Protein AF-A0A2X1UIH4-F1 (afdb_monomer_lite)

Foldseek 3Di:
DDDDDDPDPPPDDDD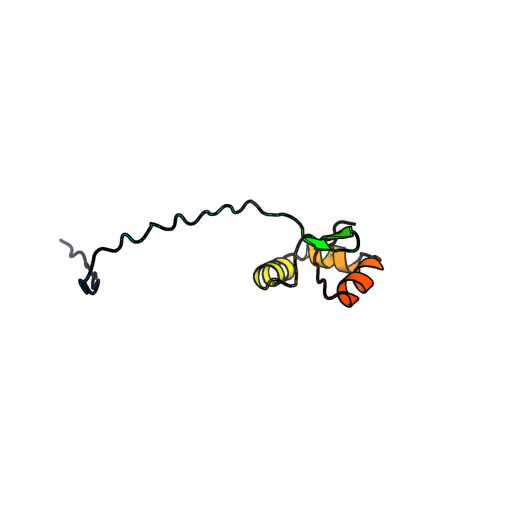DDDPDPPPPPPCPVPPLPFDAFPLRWTASFFPVDPVRVVVLVVPVQQVVCVVVDPDPVCVVRVVVVTDGTRTPD

Organism: NCBI:txid90245

Secondary structure (DSSP, 8-state):
----------------------------TT---PEEPTTS-EEEEETTSHHHHHHHHH-HHHHHHHHH---THHHHHHHTT--EEEE--

Structure (mmCIF, N/CA/C/O backbone):
data_AF-A0A2X1UIH4-F1
#
_entry.id   AF-A0A2X1UIH4-F1
#
loop_
_atom_site.group_PDB
_atom_site.id
_atom_site.type_symbol
_atom_site.label_atom_id
_atom_site.label_alt_id
_atom_site.label_comp_id
_atom_site.label_asym_id
_atom_site.label_entity_id
_atom_site.label_seq_id
_atom_site.pdbx_PDB_ins_code
_atom_site.Cartn_x
_atom_site.Cartn_y
_atom_site.Cartn_z
_atom_site.occupancy
_atom_site.B_iso_or_equiv
_atom_site.auth_seq_id
_atom_site.auth_comp_id
_atom_site.auth_asym_id
_atom_site.auth_atom_id
_atom_site.pdbx_PDB_model_num
ATOM 1 N N . MET A 1 1 ? -17.692 3.839 59.110 1.00 38.50 1 MET A N 1
ATOM 2 C CA . MET A 1 1 ? -18.248 4.149 57.773 1.00 38.50 1 MET A CA 1
ATOM 3 C C . MET A 1 1 ? -17.593 3.258 56.726 1.00 38.50 1 MET A C 1
ATOM 5 O O . MET A 1 1 ? -16.376 3.159 56.729 1.00 38.50 1 MET A O 1
ATOM 9 N N . LYS A 1 2 ? -18.421 2.739 55.809 1.00 38.62 2 LYS A N 1
ATOM 10 C CA . LYS A 1 2 ? -18.115 2.330 54.423 1.00 38.62 2 LYS A CA 1
ATOM 11 C C . LYS A 1 2 ? -17.407 0.981 54.199 1.00 38.62 2 LYS A C 1
ATOM 13 O O . LYS A 1 2 ? -16.206 0.822 54.377 1.00 38.62 2 LYS A O 1
ATOM 18 N N . CYS A 1 3 ? -18.230 0.054 53.706 1.00 44.81 3 CYS A N 1
ATOM 19 C CA . CYS A 1 3 ? -17.916 -1.209 53.052 1.00 44.81 3 CYS A CA 1
ATOM 20 C C . CYS A 1 3 ? -16.905 -1.052 51.906 1.00 44.81 3 CYS A C 1
ATOM 22 O O . CYS A 1 3 ? -16.976 -0.083 51.147 1.00 44.81 3 CYS A O 1
ATOM 24 N N . LYS A 1 4 ? -16.065 -2.068 51.694 1.00 44.56 4 LYS A N 1
ATOM 25 C CA . LYS A 1 4 ? -15.371 -2.284 50.420 1.00 44.56 4 LYS A CA 1
ATOM 26 C C . LYS A 1 4 ? -15.662 -3.698 49.931 1.00 44.56 4 LYS A C 1
ATOM 28 O O . LYS A 1 4 ? -15.371 -4.676 50.609 1.00 44.56 4 LYS A O 1
ATOM 33 N N . LYS A 1 5 ? -16.319 -3.755 48.773 1.00 48.09 5 LYS A N 1
ATOM 34 C CA . LYS A 1 5 ? -16.664 -4.961 48.024 1.00 48.09 5 LYS A CA 1
ATOM 35 C C . LYS A 1 5 ? -15.370 -5.569 47.473 1.00 48.09 5 LYS A C 1
ATOM 37 O O . LYS A 1 5 ? -14.676 -4.905 46.711 1.00 48.09 5 LYS A O 1
ATOM 42 N N . LEU A 1 6 ? -15.070 -6.808 47.847 1.00 45.53 6 LEU A N 1
ATOM 43 C CA . LEU A 1 6 ? -14.077 -7.664 47.197 1.00 45.53 6 LEU A CA 1
ATOM 44 C C . LEU A 1 6 ? -14.864 -8.757 46.470 1.00 45.53 6 LEU A C 1
ATOM 46 O O . LEU A 1 6 ? -15.255 -9.749 47.075 1.00 45.53 6 LEU A O 1
ATOM 50 N N . LEU A 1 7 ? -15.162 -8.544 45.187 1.00 51.47 7 LEU A N 1
ATOM 51 C CA . LEU A 1 7 ? -15.511 -9.651 44.299 1.00 51.47 7 LEU A CA 1
ATOM 52 C C . LEU A 1 7 ? -14.201 -10.173 43.715 1.00 51.47 7 LEU A C 1
ATOM 54 O O . LEU A 1 7 ? -13.625 -9.561 42.822 1.00 51.47 7 LEU A O 1
ATOM 58 N N . GLY A 1 8 ? -13.732 -11.290 44.255 1.00 43.75 8 GLY A N 1
ATOM 59 C CA . GLY A 1 8 ? -12.614 -12.054 43.725 1.00 43.75 8 GLY A CA 1
ATOM 60 C C . GLY A 1 8 ? -12.966 -13.530 43.789 1.00 43.75 8 GLY A C 1
ATOM 61 O O . GLY A 1 8 ? -12.541 -14.222 44.703 1.00 43.75 8 GLY A O 1
ATOM 62 N N . ALA A 1 9 ? -13.779 -14.004 42.846 1.00 50.03 9 ALA A N 1
ATOM 63 C CA . ALA A 1 9 ? -13.984 -15.432 42.631 1.00 50.03 9 ALA A CA 1
ATOM 64 C C . ALA A 1 9 ? -12.985 -15.906 41.566 1.00 50.03 9 ALA A C 1
ATOM 66 O O . ALA A 1 9 ? -13.341 -16.141 40.415 1.00 50.03 9 ALA A O 1
ATOM 67 N N . ILE A 1 10 ? -11.708 -15.989 41.948 1.00 60.75 10 ILE A N 1
ATOM 68 C CA . ILE A 1 10 ? -10.704 -16.729 41.182 1.00 60.75 10 ILE A CA 1
ATOM 69 C C . ILE A 1 10 ? -10.897 -18.188 41.584 1.00 60.75 10 ILE A C 1
ATOM 71 O O . ILE A 1 10 ? -10.545 -18.584 42.695 1.00 60.75 10 ILE A O 1
ATOM 75 N N . CYS A 1 11 ? -11.537 -18.965 40.710 1.00 46.12 11 CYS A N 1
ATOM 76 C CA . CYS A 1 11 ? -11.641 -20.409 40.870 1.00 46.12 11 CYS A CA 1
ATOM 77 C C . CYS A 1 11 ? -10.230 -21.004 40.834 1.00 46.12 11 CYS A C 1
ATOM 79 O O . CYS A 1 11 ? -9.619 -21.145 39.777 1.00 46.12 11 CYS A O 1
ATOM 81 N N . LEU A 1 12 ? -9.719 -21.314 42.022 1.00 53.00 12 LEU A N 1
ATOM 82 C CA . LEU A 1 12 ? -8.515 -22.095 42.243 1.00 53.00 12 LEU A CA 1
ATOM 83 C C . LEU A 1 12 ? -8.824 -23.557 41.913 1.00 53.00 12 LEU A C 1
ATOM 85 O O . LEU A 1 12 ? -9.377 -24.277 42.740 1.00 53.00 12 LEU A O 1
ATOM 89 N N . PHE A 1 13 ? -8.445 -23.992 40.714 1.00 52.59 13 PHE A N 1
ATOM 90 C CA . PHE A 1 13 ? -8.193 -25.403 40.445 1.00 52.59 13 PHE A CA 1
ATOM 91 C C . PHE A 1 13 ? -6.684 -25.620 40.404 1.00 52.59 13 PHE A C 1
ATOM 93 O O . PHE A 1 13 ? -5.984 -25.298 39.449 1.00 52.59 13 PHE A O 1
ATOM 100 N N . THR A 1 14 ? -6.200 -26.122 41.528 1.00 69.25 14 THR A N 1
ATOM 101 C CA . THR A 1 14 ? -4.904 -26.751 41.744 1.00 69.25 14 THR A CA 1
ATOM 102 C C . THR A 1 14 ? -4.721 -27.916 40.775 1.00 69.25 14 THR A C 1
ATOM 104 O O . THR A 1 14 ? -5.545 -28.818 40.803 1.00 69.25 14 THR A O 1
ATOM 107 N N . THR A 1 15 ? -3.624 -27.943 40.009 1.00 58.28 15 THR A N 1
ATOM 108 C CA . THR A 1 15 ? -2.735 -29.117 39.847 1.00 58.28 15 THR A CA 1
ATOM 109 C C . THR A 1 15 ? -1.519 -28.794 38.967 1.00 58.28 15 THR A C 1
ATOM 111 O O . THR A 1 15 ? -1.638 -28.053 37.999 1.00 58.28 15 THR A O 1
ATOM 114 N N . CYS A 1 16 ? -0.393 -29.412 39.351 1.00 46.25 16 CYS A N 1
ATOM 115 C CA . CYS A 1 16 ? 0.924 -29.566 38.712 1.00 46.25 16 CYS A CA 1
ATOM 116 C C . CYS A 1 16 ? 1.681 -28.308 38.233 1.00 46.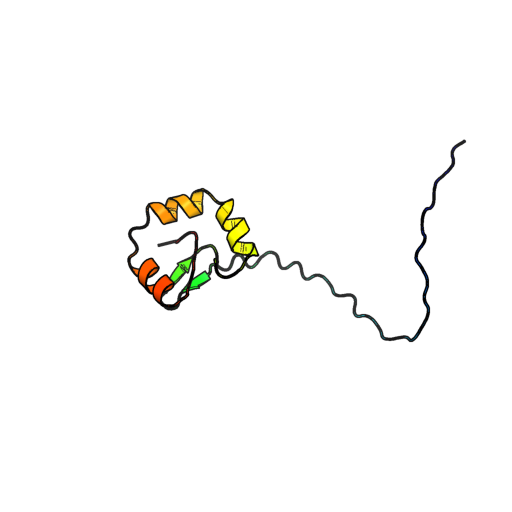25 16 CYS A C 1
ATOM 118 O O . CYS A 1 16 ? 1.287 -27.588 37.325 1.00 46.25 16 CYS A O 1
ATOM 120 N N . ALA A 1 17 ? 2.852 -28.100 38.843 1.00 54.97 17 ALA A N 1
ATOM 121 C CA . ALA A 1 17 ? 3.834 -27.093 38.476 1.00 54.97 17 ALA A CA 1
ATOM 122 C C . ALA A 1 17 ? 4.437 -27.387 37.093 1.00 54.97 17 ALA A C 1
ATOM 124 O O . ALA A 1 17 ? 5.382 -28.158 36.957 1.00 54.97 17 ALA A O 1
ATOM 125 N N . TRP A 1 18 ? 3.908 -26.735 36.069 1.00 53.31 18 TRP A N 1
ATOM 126 C CA . TRP A 1 18 ? 4.651 -26.380 34.870 1.00 53.31 18 TRP A CA 1
ATOM 127 C C . TRP A 1 18 ? 4.753 -24.862 34.912 1.00 53.31 18 TRP A C 1
ATOM 129 O O . TRP A 1 18 ? 3.749 -24.158 35.007 1.00 53.31 18 TRP A O 1
ATOM 139 N N . ALA A 1 19 ? 5.983 -24.361 34.987 1.00 54.31 19 ALA A N 1
ATOM 140 C CA . ALA A 1 19 ? 6.240 -22.935 34.976 1.00 54.31 19 ALA A CA 1
ATOM 141 C C . ALA A 1 19 ? 5.641 -22.366 33.686 1.00 54.31 19 ALA A C 1
ATOM 143 O O . ALA A 1 19 ? 6.155 -22.623 32.600 1.00 54.31 19 ALA A O 1
ATOM 144 N N . VAL A 1 20 ? 4.530 -21.639 33.798 1.00 64.06 20 VAL A N 1
ATOM 145 C CA . VAL A 1 20 ? 4.007 -20.849 32.687 1.00 64.06 20 VAL A CA 1
ATOM 146 C C . VAL A 1 20 ? 5.030 -19.733 32.486 1.00 64.06 20 VAL A C 1
ATOM 148 O O . VAL A 1 20 ? 5.208 -18.930 33.409 1.00 64.06 20 VAL A O 1
ATOM 151 N N . PRO A 1 21 ? 5.766 -19.671 31.362 1.00 55.34 21 PRO A N 1
ATOM 152 C CA . PRO A 1 21 ? 6.588 -18.506 31.109 1.00 55.34 21 PRO A CA 1
ATOM 153 C C . PRO A 1 21 ? 5.641 -17.308 31.046 1.00 55.34 21 PRO A C 1
ATOM 155 O O . PRO A 1 21 ? 4.648 -17.325 30.318 1.00 55.34 21 PRO A O 1
ATOM 158 N N . ALA A 1 22 ? 5.918 -16.281 31.849 1.00 55.28 22 ALA A N 1
ATOM 159 C CA . ALA A 1 22 ? 5.285 -14.989 31.673 1.00 55.28 22 ALA A CA 1
ATOM 160 C C . ALA A 1 22 ? 5.619 -14.540 30.248 1.00 55.28 22 ALA A C 1
ATOM 162 O O . ALA A 1 22 ? 6.760 -14.174 29.963 1.00 55.28 22 ALA A O 1
ATOM 163 N N . GLN A 1 23 ? 4.655 -14.650 29.332 1.00 54.53 23 GLN A N 1
ATOM 164 C CA . GLN A 1 23 ? 4.805 -14.129 27.986 1.00 54.53 23 GLN A CA 1
ATOM 165 C C . GLN A 1 23 ? 4.833 -12.610 28.150 1.00 54.53 23 GLN A C 1
ATOM 167 O O . GLN A 1 23 ? 3.793 -11.964 28.289 1.00 54.53 23 G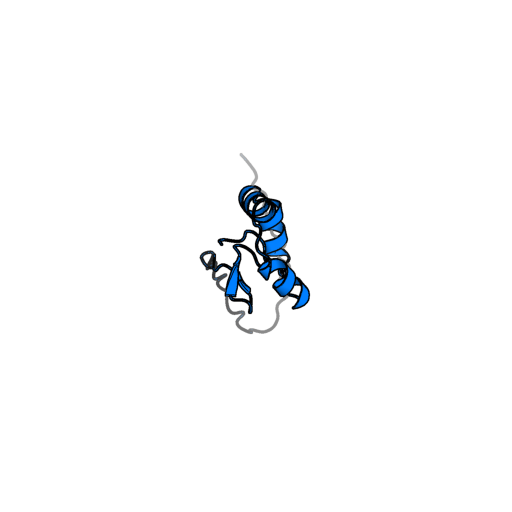LN A O 1
ATOM 172 N N . ALA A 1 24 ? 6.039 -12.048 28.230 1.00 47.78 24 ALA A N 1
ATOM 173 C CA . ALA A 1 24 ? 6.233 -10.637 27.982 1.00 47.78 24 ALA A CA 1
ATOM 174 C C . ALA A 1 24 ? 5.586 -10.385 26.621 1.00 47.78 24 ALA A C 1
ATOM 176 O O . ALA A 1 24 ? 6.007 -10.954 25.611 1.00 47.78 24 ALA A O 1
ATOM 177 N N . TYR A 1 25 ? 4.493 -9.627 26.613 1.00 53.09 25 TYR A N 1
ATOM 178 C CA . TYR A 1 25 ? 3.989 -9.071 25.378 1.00 53.09 25 TYR A CA 1
ATOM 179 C C . TYR A 1 25 ? 5.106 -8.135 24.916 1.00 53.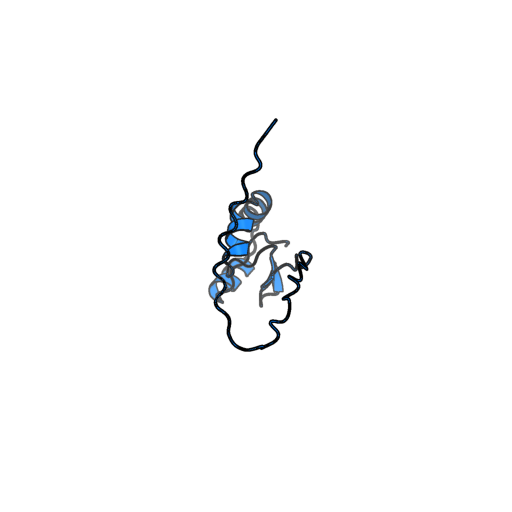09 25 TYR A C 1
ATOM 181 O O . TYR A 1 25 ? 5.320 -7.061 25.473 1.00 53.09 25 TYR A O 1
ATOM 189 N N . ASP A 1 26 ? 5.919 -8.600 23.975 1.00 49.16 26 ASP A N 1
ATOM 190 C CA . ASP A 1 26 ? 6.814 -7.714 23.260 1.00 49.16 26 ASP A CA 1
ATOM 191 C C . ASP A 1 26 ? 5.907 -6.836 22.401 1.00 49.16 26 ASP A C 1
ATOM 193 O O . ASP A 1 26 ? 5.518 -7.179 21.285 1.00 49.16 26 ASP A O 1
ATOM 197 N N . SER A 1 27 ? 5.466 -5.718 22.974 1.00 51.03 27 SER A N 1
ATOM 198 C CA . SER A 1 27 ? 4.885 -4.632 22.208 1.00 51.03 27 SER A CA 1
ATOM 199 C C . SER A 1 27 ? 6.010 -3.921 21.461 1.00 51.03 27 SER A C 1
ATOM 201 O O . SER A 1 27 ? 6.258 -2.736 21.699 1.00 51.03 27 SER A O 1
ATOM 203 N N . ASN A 1 28 ? 6.682 -4.624 20.544 1.00 46.78 28 ASN A N 1
ATOM 204 C CA . ASN A 1 28 ? 7.494 -4.006 19.510 1.00 46.78 28 ASN A CA 1
ATOM 205 C C . ASN A 1 28 ? 6.547 -3.386 18.484 1.00 46.78 28 ASN A C 1
ATOM 207 O O . ASN A 1 28 ? 6.349 -3.858 17.368 1.00 46.78 28 ASN A O 1
ATOM 211 N N . LEU A 1 29 ? 5.885 -2.310 18.896 1.00 50.97 29 LEU A N 1
ATOM 212 C CA . LEU A 1 29 ? 4.950 -1.552 18.075 1.00 50.97 29 LEU A CA 1
ATOM 213 C C . LEU A 1 29 ? 5.706 -0.621 17.105 1.00 50.97 29 LEU A C 1
ATOM 215 O O . LEU A 1 29 ? 5.228 0.469 16.800 1.00 50.97 29 LEU A O 1
ATOM 219 N N . ASN A 1 30 ? 6.901 -1.027 16.655 1.00 49.72 30 ASN A N 1
ATOM 220 C CA . ASN A 1 30 ? 7.770 -0.242 15.778 1.00 49.72 30 ASN A CA 1
ATOM 221 C C . ASN A 1 30 ? 7.955 -0.832 14.378 1.00 49.72 30 ASN A C 1
ATOM 223 O O . ASN A 1 30 ? 8.548 -0.163 13.534 1.00 49.72 30 ASN A O 1
ATOM 227 N N . ASP A 1 31 ? 7.351 -1.975 14.057 1.00 50.28 31 ASP A N 1
ATOM 228 C CA . ASP A 1 31 ? 7.368 -2.487 12.686 1.00 50.28 31 ASP A CA 1
ATOM 229 C C . ASP A 1 31 ? 6.293 -1.803 11.828 1.00 50.28 31 ASP A C 1
ATOM 231 O O . ASP A 1 31 ? 5.355 -2.416 11.320 1.00 50.28 31 ASP A O 1
ATOM 235 N N . ARG A 1 32 ? 6.438 -0.492 11.600 1.00 56.84 32 ARG A N 1
ATOM 236 C CA . ARG A 1 32 ? 5.869 0.154 10.401 1.00 56.84 32 ARG A CA 1
ATOM 237 C C . ARG A 1 32 ? 6.751 -0.154 9.187 1.00 56.84 32 ARG A C 1
ATOM 239 O O . ARG A 1 32 ? 7.112 0.744 8.431 1.00 56.84 32 ARG A O 1
ATOM 246 N N . HIS A 1 33 ? 7.133 -1.414 9.019 1.00 65.38 33 HIS A N 1
ATOM 247 C CA . HIS A 1 33 ? 7.827 -1.853 7.824 1.00 65.38 33 HIS A CA 1
ATOM 248 C C . HIS A 1 33 ? 6.792 -1.937 6.712 1.00 65.38 33 HIS A C 1
ATOM 250 O O . HIS A 1 33 ? 5.908 -2.791 6.733 1.00 65.38 33 HIS A O 1
ATOM 256 N N . GLY A 1 34 ? 6.859 -0.977 5.789 1.00 75.31 34 GLY A N 1
ATOM 257 C CA . GLY A 1 34 ? 6.065 -1.009 4.571 1.00 75.31 34 GLY A CA 1
ATOM 258 C C . GLY A 1 34 ? 6.189 -2.366 3.874 1.00 75.31 34 GLY A C 1
ATOM 259 O O . GLY A 1 34 ? 7.202 -3.058 3.969 1.00 75.31 34 GLY A O 1
ATOM 260 N N . TYR A 1 35 ? 5.128 -2.754 3.186 1.00 88.50 35 TYR A N 1
ATOM 261 C CA . TYR A 1 35 ? 5.056 -3.987 2.426 1.00 88.50 35 TYR A CA 1
ATOM 262 C C . TYR A 1 35 ? 5.692 -3.793 1.050 1.00 88.50 35 TYR A C 1
ATOM 264 O O . TYR A 1 35 ? 5.281 -2.918 0.291 1.00 88.50 35 TYR A O 1
ATOM 272 N N . GLN A 1 36 ? 6.681 -4.614 0.708 1.00 89.44 36 GLN A N 1
ATOM 273 C CA . GLN A 1 36 ? 7.283 -4.613 -0.620 1.00 89.44 36 GLN A CA 1
ATOM 274 C C . GLN A 1 36 ? 6.749 -5.792 -1.435 1.00 89.44 36 GLN A C 1
ATOM 276 O O . GLN A 1 36 ? 6.893 -6.946 -1.038 1.00 89.44 36 GLN A O 1
ATOM 281 N N . SER A 1 37 ? 6.157 -5.490 -2.589 1.00 87.75 37 SER A N 1
ATOM 282 C CA . SER A 1 37 ? 5.761 -6.500 -3.570 1.00 87.75 37 SER A CA 1
ATOM 283 C C . SER A 1 37 ? 6.976 -7.033 -4.331 1.00 87.75 37 SER A C 1
ATOM 285 O O . SER A 1 37 ? 7.985 -6.342 -4.497 1.00 87.75 37 SER A O 1
ATOM 287 N N . SER A 1 38 ? 6.851 -8.235 -4.887 1.00 87.19 38 SER A N 1
ATOM 288 C CA . SER A 1 38 ? 7.843 -8.859 -5.764 1.00 87.19 38 SER A CA 1
ATOM 289 C C . SER A 1 38 ? 8.157 -8.044 -7.026 1.00 87.19 38 SER A C 1
ATOM 291 O O . SER A 1 38 ? 9.218 -8.229 -7.613 1.00 87.19 38 SER A O 1
ATOM 293 N N . SER A 1 39 ? 7.268 -7.140 -7.456 1.00 85.06 39 SER A N 1
ATOM 294 C CA . SER A 1 39 ? 7.535 -6.203 -8.563 1.00 85.06 39 SER A CA 1
ATOM 295 C C . SER A 1 39 ? 8.430 -5.021 -8.169 1.00 85.06 39 SER A C 1
ATOM 297 O O . SER A 1 39 ? 8.785 -4.202 -9.019 1.00 85.06 39 SER A O 1
ATOM 299 N N . GLY A 1 40 ? 8.773 -4.906 -6.883 1.00 87.06 40 GLY A N 1
ATOM 300 C CA . GLY A 1 40 ? 9.529 -3.796 -6.314 1.00 87.06 40 GLY A CA 1
ATOM 301 C C . GLY A 1 40 ? 8.666 -2.631 -5.826 1.00 87.06 40 GLY A C 1
ATOM 302 O O . GLY A 1 40 ? 9.217 -1.675 -5.288 1.00 87.06 40 GLY A O 1
ATOM 303 N N . THR A 1 41 ? 7.337 -2.689 -5.973 1.00 88.75 41 THR A N 1
ATOM 304 C CA . THR A 1 41 ? 6.439 -1.653 -5.438 1.00 88.75 41 THR A CA 1
ATOM 305 C C . THR A 1 41 ? 6.433 -1.679 -3.912 1.00 88.75 41 THR A C 1
ATOM 307 O O . THR A 1 41 ? 6.228 -2.735 -3.312 1.00 88.75 41 THR A O 1
ATOM 310 N N . GLN A 1 42 ? 6.609 -0.515 -3.286 1.00 90.88 42 GLN A N 1
ATOM 311 C CA . GLN A 1 42 ? 6.474 -0.352 -1.841 1.00 90.88 42 GLN A CA 1
ATOM 312 C C . GLN A 1 42 ? 5.112 0.234 -1.475 1.00 90.88 42 GLN A C 1
ATOM 314 O O . GLN A 1 42 ? 4.651 1.235 -2.031 1.00 90.88 42 GLN A O 1
ATOM 319 N N . TYR A 1 43 ? 4.486 -0.403 -0.501 1.00 91.56 43 TYR A N 1
ATOM 320 C CA . TYR A 1 43 ? 3.172 -0.095 0.026 1.00 91.56 43 TYR A CA 1
ATOM 321 C C . TYR A 1 43 ? 3.275 0.189 1.518 1.00 91.56 43 TYR A C 1
ATOM 323 O O . TYR A 1 43 ? 4.099 -0.382 2.228 1.00 91.56 43 TYR A O 1
ATOM 331 N N . GLN A 1 44 ? 2.395 1.040 2.023 1.00 92.25 44 GLN A N 1
ATOM 332 C CA . GLN A 1 44 ? 2.291 1.303 3.455 1.00 92.25 44 GLN A CA 1
ATOM 333 C C . GLN A 1 44 ? 1.642 0.145 4.225 1.00 92.25 44 GLN A C 1
ATOM 335 O O . GLN A 1 44 ? 1.949 -0.056 5.398 1.00 92.25 44 GLN A O 1
ATOM 340 N N . TYR A 1 45 ? 0.755 -0.608 3.573 1.00 93.00 45 TYR A N 1
ATOM 341 C CA . TYR A 1 45 ? -0.054 -1.653 4.193 1.00 93.00 45 TYR A CA 1
ATOM 342 C C . TYR A 1 45 ? -0.068 -2.928 3.352 1.00 93.00 45 TYR A C 1
ATOM 344 O O . TYR A 1 45 ? -0.245 -2.863 2.132 1.00 93.00 45 TYR A O 1
ATOM 352 N N . ASP A 1 46 ? 0.044 -4.076 4.018 1.00 93.12 46 ASP A N 1
ATOM 353 C CA . ASP A 1 46 ? -0.184 -5.395 3.430 1.00 93.12 46 ASP A CA 1
ATOM 354 C C . ASP A 1 46 ? -1.674 -5.756 3.539 1.00 93.12 46 ASP A C 1
ATOM 356 O O . ASP A 1 46 ? -2.166 -6.175 4.586 1.00 93.12 46 ASP A O 1
ATOM 360 N N . LEU A 1 47 ? -2.421 -5.609 2.448 1.00 92.31 47 LEU A N 1
ATOM 361 C CA . LEU A 1 47 ? -3.853 -5.907 2.416 1.00 92.31 47 LEU A CA 1
ATOM 362 C C . LEU A 1 47 ? -4.150 -7.413 2.406 1.00 92.31 47 LEU A C 1
ATOM 364 O O . LEU A 1 47 ? -5.323 -7.778 2.408 1.00 92.31 47 LEU A O 1
ATOM 368 N N . SER A 1 48 ? -3.145 -8.294 2.423 1.00 91.56 48 SER A N 1
ATOM 369 C CA . SER A 1 48 ? -3.364 -9.710 2.739 1.00 91.56 48 SER A CA 1
ATOM 370 C C . SER A 1 48 ? -3.615 -9.937 4.238 1.00 91.56 48 SER A C 1
ATOM 372 O O . SER A 1 48 ? -4.204 -10.949 4.621 1.00 91.56 48 SER A O 1
ATOM 374 N N . ARG A 1 49 ? -3.236 -8.974 5.095 1.00 91.56 49 ARG A N 1
ATOM 375 C CA . ARG A 1 49 ? -3.393 -9.045 6.553 1.00 91.56 49 ARG A CA 1
ATOM 376 C C . ARG A 1 49 ? -4.647 -8.292 7.012 1.00 91.56 49 ARG A C 1
ATOM 378 O O . ARG A 1 49 ? -4.742 -7.083 6.793 1.00 91.56 49 ARG A O 1
ATOM 385 N N . PRO A 1 50 ? -5.577 -8.936 7.744 1.00 91.19 50 PRO A N 1
ATOM 386 C CA . PRO A 1 50 ? -6.796 -8.277 8.225 1.00 91.19 50 PRO A CA 1
ATOM 387 C C . PRO A 1 50 ? -6.540 -7.027 9.082 1.00 91.19 50 PRO A C 1
ATOM 389 O O . PRO A 1 50 ? -7.272 -6.044 8.993 1.00 91.19 50 PRO A O 1
ATOM 392 N N . SER A 1 51 ? -5.476 -7.026 9.892 1.00 91.94 51 SER A N 1
ATOM 393 C CA . SER A 1 51 ? -5.103 -5.873 10.722 1.00 91.94 51 SER A CA 1
ATOM 394 C C . SER A 1 51 ? -4.744 -4.644 9.889 1.00 91.94 51 SER A C 1
ATOM 396 O O . SER A 1 51 ? -5.135 -3.525 10.219 1.00 91.94 51 SER A O 1
ATOM 398 N N . ASP A 1 52 ? -4.020 -4.846 8.792 1.00 93.38 52 ASP A N 1
ATOM 399 C CA . ASP A 1 52 ? -3.580 -3.765 7.919 1.00 93.38 52 ASP A CA 1
ATOM 400 C C . ASP A 1 52 ? -4.698 -3.306 6.983 1.00 93.38 52 ASP A C 1
ATOM 402 O O . ASP A 1 52 ? -4.774 -2.115 6.690 1.00 93.38 52 ASP A O 1
ATOM 406 N N . GLN A 1 53 ? -5.635 -4.186 6.616 1.00 93.38 53 GLN A N 1
ATOM 407 C CA . GLN A 1 53 ? -6.871 -3.792 5.930 1.00 93.38 53 GLN A CA 1
ATOM 408 C C . GLN A 1 53 ? -7.679 -2.781 6.750 1.00 93.38 53 GLN A C 1
ATOM 410 O O . GLN A 1 53 ? -8.127 -1.767 6.215 1.00 93.38 53 GLN A O 1
ATOM 415 N N . ILE A 1 54 ? -7.836 -3.023 8.055 1.00 94.62 54 ILE A N 1
ATOM 416 C CA . ILE A 1 54 ? -8.563 -2.106 8.944 1.00 94.62 54 ILE A CA 1
ATOM 417 C C . ILE A 1 54 ? -7.836 -0.760 9.014 1.00 94.62 54 ILE A C 1
ATOM 419 O O . ILE A 1 54 ? -8.453 0.292 8.852 1.00 94.62 54 ILE A O 1
ATOM 423 N N . ARG A 1 55 ? -6.511 -0.780 9.194 1.00 93.56 55 ARG A N 1
ATOM 424 C CA . ARG A 1 55 ? -5.698 0.445 9.243 1.00 93.56 55 ARG A CA 1
ATOM 425 C C . ARG A 1 55 ? -5.793 1.228 7.935 1.00 93.56 55 ARG A C 1
ATOM 427 O O . ARG A 1 55 ? -6.035 2.433 7.968 1.00 93.56 55 ARG A O 1
ATOM 434 N N . TYR A 1 56 ? -5.688 0.542 6.802 1.00 93.94 56 TYR A N 1
ATOM 435 C CA . TYR A 1 56 ? -5.851 1.126 5.476 1.00 93.94 56 TYR A CA 1
ATOM 436 C C . TYR A 1 56 ? -7.246 1.727 5.274 1.00 93.94 56 TYR A C 1
ATOM 438 O O . TYR A 1 56 ? -7.370 2.833 4.751 1.00 93.94 56 TYR A O 1
ATOM 446 N N . SER A 1 57 ? -8.298 1.053 5.749 1.00 94.56 57 SER A N 1
ATOM 447 C CA . SER A 1 57 ? -9.672 1.561 5.679 1.00 94.56 57 SER A CA 1
ATOM 448 C C . SER A 1 57 ? -9.841 2.899 6.402 1.00 94.56 57 SER A C 1
ATOM 450 O O . SER A 1 57 ? -10.701 3.689 6.017 1.00 94.56 57 SER A O 1
ATOM 452 N N . THR A 1 58 ? -9.037 3.159 7.436 1.00 95.25 58 THR A N 1
ATOM 453 C CA . THR A 1 58 ? -9.062 4.420 8.191 1.00 95.25 58 THR A CA 1
ATOM 454 C C . THR A 1 58 ? -8.075 5.475 7.678 1.00 95.25 58 THR A C 1
ATOM 456 O O . THR A 1 58 ? -8.239 6.656 7.979 1.00 95.25 58 THR A O 1
ATOM 459 N N . ASP A 1 59 ? -7.071 5.091 6.882 1.00 94.31 59 ASP A N 1
ATOM 460 C CA . ASP A 1 59 ? -6.088 6.016 6.308 1.00 94.31 59 ASP A CA 1
ATOM 461 C C . ASP A 1 59 ? -6.559 6.551 4.943 1.00 94.31 59 ASP A C 1
ATOM 463 O O . ASP A 1 59 ? -6.229 6.033 3.872 1.00 94.31 59 ASP A O 1
ATOM 467 N N . LEU A 1 60 ? -7.326 7.645 4.981 1.00 94.50 60 LEU A N 1
ATOM 468 C CA . LEU A 1 60 ? -7.821 8.328 3.779 1.00 94.50 60 LEU A CA 1
ATOM 469 C C . LEU A 1 60 ? -6.696 8.890 2.898 1.00 94.50 60 LEU A C 1
ATOM 471 O O . LEU A 1 60 ? -6.879 9.056 1.691 1.00 94.50 60 LEU A O 1
ATOM 475 N N . ASN A 1 61 ? -5.532 9.203 3.472 1.00 92.62 61 ASN A N 1
ATOM 476 C CA . ASN A 1 61 ? -4.407 9.724 2.702 1.00 92.62 61 ASN A CA 1
ATOM 477 C C . ASN A 1 61 ? -3.769 8.608 1.875 1.00 92.62 61 ASN A C 1
ATOM 479 O O . ASN A 1 61 ? -3.477 8.821 0.698 1.00 92.62 61 ASN A O 1
ATOM 483 N N . ALA A 1 62 ? -3.609 7.418 2.457 1.00 92.19 62 ALA A N 1
ATOM 484 C CA . ALA A 1 62 ? -3.171 6.229 1.734 1.00 92.19 62 ALA A CA 1
ATOM 485 C C . ALA A 1 62 ? -4.131 5.877 0.587 1.00 92.19 62 ALA A C 1
ATOM 487 O O . ALA A 1 62 ? -3.683 5.673 -0.541 1.00 92.19 62 ALA A O 1
ATOM 488 N N . GLN A 1 63 ? -5.444 5.896 0.837 1.00 93.75 63 GLN A N 1
ATOM 489 C CA . GLN A 1 63 ? -6.457 5.646 -0.198 1.00 93.75 63 GLN A CA 1
ATOM 490 C C . GLN A 1 63 ? -6.424 6.685 -1.325 1.00 93.75 63 GLN A C 1
ATOM 492 O O . GLN A 1 63 ? -6.546 6.340 -2.498 1.00 93.75 63 GLN A O 1
ATOM 497 N N . ARG A 1 64 ? -6.223 7.965 -0.998 1.00 92.81 64 ARG A N 1
ATOM 498 C CA . ARG A 1 64 ? -6.151 9.025 -2.009 1.00 92.81 64 ARG A CA 1
ATOM 499 C C . ARG A 1 64 ? -4.918 8.887 -2.898 1.00 92.81 64 ARG A C 1
ATOM 501 O O . ARG A 1 64 ? -5.039 9.010 -4.113 1.00 92.81 64 ARG A O 1
ATOM 508 N N . ARG A 1 65 ? -3.741 8.615 -2.320 1.00 90.69 65 ARG A N 1
ATOM 509 C CA . ARG A 1 65 ? -2.518 8.355 -3.108 1.00 90.69 65 ARG A CA 1
ATOM 510 C C . ARG A 1 65 ? -2.728 7.192 -4.065 1.00 90.69 65 ARG A C 1
ATOM 512 O O . ARG A 1 65 ? -2.406 7.285 -5.240 1.00 90.69 65 ARG A O 1
ATOM 519 N N . ASP A 1 66 ? -3.361 6.142 -3.570 1.00 90.12 66 ASP A N 1
ATOM 520 C CA . ASP A 1 66 ? -3.710 4.957 -4.339 1.00 90.12 66 ASP A CA 1
ATOM 521 C C . ASP A 1 66 ? -4.665 5.216 -5.508 1.00 90.12 66 ASP A C 1
ATOM 523 O O . ASP A 1 66 ? -4.566 4.526 -6.520 1.00 90.12 66 ASP A O 1
ATOM 527 N N . GLN A 1 67 ? -5.590 6.167 -5.363 1.00 89.88 67 GLN A N 1
ATOM 528 C CA . GLN A 1 67 ? -6.508 6.589 -6.425 1.00 89.88 67 GLN A CA 1
ATOM 529 C C . GLN A 1 67 ? -5.822 7.469 -7.473 1.00 89.88 67 GLN A C 1
ATOM 531 O O . GLN A 1 67 ? -6.179 7.413 -8.645 1.00 89.88 67 GLN A O 1
ATOM 536 N N . MET A 1 68 ? -4.857 8.290 -7.052 1.00 88.94 68 MET A N 1
ATOM 537 C CA . MET A 1 68 ? -4.101 9.175 -7.946 1.00 88.94 68 MET A CA 1
ATOM 538 C C . MET A 1 68 ? -2.910 8.471 -8.608 1.00 88.94 68 MET A C 1
ATOM 540 O O . MET A 1 68 ? -2.390 8.965 -9.606 1.00 88.94 68 MET A O 1
ATOM 544 N N . SER A 1 69 ? -2.468 7.333 -8.068 1.00 84.62 69 SER A N 1
ATOM 545 C CA . SER A 1 69 ? -1.359 6.563 -8.622 1.00 84.62 69 SER A CA 1
ATOM 546 C C . SER A 1 69 ? -1.762 5.929 -9.954 1.00 84.62 69 SER A C 1
ATOM 548 O O . SER A 1 69 ? -2.699 5.136 -10.034 1.00 84.62 69 SER A O 1
ATOM 550 N N . THR A 1 70 ? -1.006 6.236 -11.004 1.00 82.12 70 THR A N 1
ATOM 551 C CA . THR A 1 70 ? -1.137 5.643 -12.344 1.00 82.12 70 THR A CA 1
ATOM 552 C C . THR A 1 70 ? -0.282 4.381 -12.506 1.00 82.12 70 THR A C 1
ATOM 554 O O . THR A 1 70 ? -0.037 3.916 -13.620 1.00 82.12 70 THR A O 1
ATOM 557 N N . SER A 1 71 ? 0.187 3.807 -11.394 1.00 75.88 71 SER A N 1
ATOM 558 C CA . SER A 1 71 ? 1.130 2.692 -11.385 1.00 75.88 71 SER A CA 1
ATOM 559 C C . SER A 1 71 ? 0.542 1.426 -12.024 1.00 75.88 71 SER A C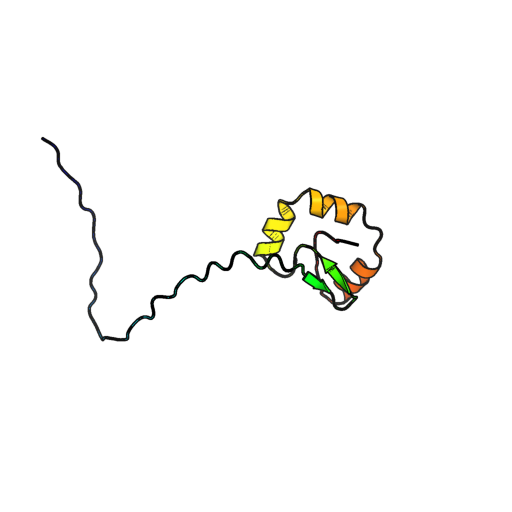 1
ATOM 561 O O . SER A 1 71 ? -0.293 0.719 -11.461 1.00 75.88 71 SER A O 1
ATOM 563 N N . THR A 1 72 ? 1.048 1.060 -13.205 1.00 80.50 72 THR A N 1
ATOM 564 C CA . THR A 1 72 ? 0.704 -0.215 -13.865 1.00 80.50 72 THR A CA 1
ATOM 565 C C . THR A 1 72 ? 1.162 -1.425 -13.042 1.00 80.50 72 THR A C 1
ATOM 567 O O . THR A 1 72 ? 0.530 -2.481 -13.075 1.00 80.50 72 THR A O 1
ATOM 570 N N . LYS A 1 73 ? 2.226 -1.265 -12.240 1.00 84.75 73 LYS A N 1
ATOM 571 C CA . LYS A 1 73 ? 2.787 -2.314 -11.371 1.00 84.75 73 LYS A CA 1
ATOM 572 C C . LYS A 1 73 ? 1.769 -2.871 -10.382 1.00 84.75 73 LYS A C 1
ATOM 574 O O . LYS A 1 73 ? 1.742 -4.073 -10.159 1.00 84.75 73 LYS A O 1
ATOM 579 N N . ARG A 1 74 ? 0.854 -2.036 -9.882 1.00 85.44 74 ARG A N 1
ATOM 580 C CA . ARG A 1 74 ? -0.233 -2.474 -9.001 1.00 85.44 74 ARG A CA 1
ATOM 581 C C . ARG A 1 74 ? -1.127 -3.532 -9.646 1.00 85.44 74 ARG A C 1
ATOM 583 O O . ARG A 1 74 ? -1.609 -4.427 -8.957 1.00 85.44 74 ARG A O 1
ATOM 590 N N . HIS A 1 75 ? -1.381 -3.430 -10.949 1.00 87.56 75 HIS A N 1
ATOM 591 C CA . HIS A 1 75 ? -2.176 -4.436 -11.649 1.00 87.56 75 HIS A CA 1
ATOM 592 C C . HIS A 1 75 ? -1.426 -5.772 -11.732 1.00 87.56 75 HIS A C 1
ATOM 594 O O . HIS A 1 75 ? -2.016 -6.818 -11.473 1.00 87.56 75 HIS A O 1
ATOM 600 N N . LEU A 1 76 ? -0.119 -5.723 -12.008 1.00 89.62 76 LEU A N 1
ATOM 601 C CA . LEU A 1 76 ? 0.749 -6.904 -12.016 1.00 89.62 76 LEU A CA 1
ATOM 602 C C .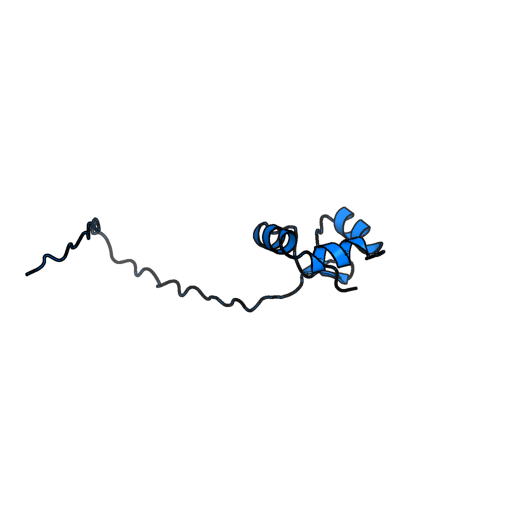 LEU A 1 76 ? 0.828 -7.557 -10.629 1.00 89.62 76 LEU A C 1
ATOM 604 O O . LEU A 1 76 ? 0.681 -8.771 -10.522 1.00 89.62 76 LEU A O 1
ATOM 608 N N . ASP A 1 77 ? 0.980 -6.755 -9.573 1.00 89.81 77 ASP A N 1
ATOM 609 C CA . ASP A 1 77 ? 1.018 -7.223 -8.183 1.00 89.81 77 ASP A CA 1
ATOM 610 C C . ASP A 1 77 ? -0.254 -7.986 -7.821 1.00 89.81 77 ASP A C 1
ATOM 612 O O . ASP A 1 77 ? -0.191 -9.117 -7.341 1.00 89.81 77 ASP A O 1
ATOM 616 N N . ARG A 1 78 ? -1.418 -7.412 -8.146 1.00 89.38 78 ARG A N 1
ATOM 617 C CA . ARG A 1 78 ? -2.712 -8.066 -7.919 1.00 89.38 78 ARG A CA 1
ATOM 618 C C . ARG A 1 78 ? -2.847 -9.359 -8.716 1.00 89.38 78 ARG A C 1
ATOM 620 O O . ARG A 1 78 ? -3.354 -10.340 -8.181 1.00 89.38 78 ARG A O 1
ATOM 627 N N . GLY A 1 79 ? -2.363 -9.381 -9.960 1.00 90.06 79 GLY A N 1
ATOM 628 C CA . GLY A 1 79 ? -2.303 -10.599 -10.773 1.00 90.06 79 GLY A CA 1
ATOM 629 C C . GLY A 1 79 ? -1.430 -11.694 -10.150 1.00 90.06 79 GLY A C 1
ATOM 630 O O . GLY A 1 79 ? -1.740 -12.873 -10.284 1.00 90.06 79 GLY A O 1
ATOM 631 N N . ALA A 1 80 ? -0.390 -11.309 -9.408 1.00 89.69 80 ALA A N 1
ATOM 632 C CA . ALA A 1 80 ? 0.470 -12.204 -8.635 1.00 89.69 80 ALA A CA 1
ATOM 633 C C . ALA A 1 80 ? -0.068 -12.518 -7.221 1.00 89.69 80 ALA A C 1
ATOM 635 O O . ALA A 1 80 ? 0.635 -13.138 -6.425 1.00 89.69 80 ALA A O 1
ATOM 636 N N . GLY A 1 81 ? -1.291 -12.089 -6.884 1.00 90.88 81 GLY A N 1
ATOM 637 C CA . GLY A 1 81 ? -1.896 -12.303 -5.565 1.00 90.88 81 GLY A CA 1
ATOM 638 C C . GLY A 1 81 ? -1.338 -11.405 -4.456 1.00 90.88 81 GLY A C 1
ATOM 639 O O . GLY A 1 81 ? -1.562 -11.675 -3.279 1.00 90.88 81 GLY A O 1
ATOM 640 N N . GLN A 1 82 ? -0.622 -10.341 -4.815 1.00 91.44 82 GLN A N 1
ATOM 641 C CA . GLN A 1 82 ? -0.039 -9.383 -3.886 1.00 91.44 82 GLN A CA 1
ATOM 642 C C . GLN A 1 82 ? -0.930 -8.149 -3.795 1.00 91.44 82 GLN A C 1
ATOM 644 O O . GLN A 1 82 ? -1.209 -7.469 -4.785 1.00 91.44 82 GLN A O 1
ATOM 649 N N . TYR A 1 83 ? -1.391 -7.855 -2.583 1.00 91.81 83 TYR A N 1
ATOM 650 C CA . TYR A 1 83 ? -2.355 -6.792 -2.342 1.00 91.81 83 TYR A CA 1
ATOM 651 C C . TYR A 1 83 ? -1.756 -5.784 -1.376 1.00 91.81 83 TYR A C 1
ATOM 653 O O . TYR A 1 83 ? -1.692 -6.024 -0.179 1.00 91.81 83 TYR A O 1
ATOM 661 N N . GLY A 1 84 ? -1.329 -4.644 -1.908 1.00 91.31 84 GLY A N 1
ATOM 662 C CA . GLY A 1 84 ? -0.777 -3.550 -1.122 1.00 91.31 84 GLY A CA 1
ATOM 663 C C . GLY A 1 84 ? -1.628 -2.279 -1.181 1.00 91.31 84 GLY A C 1
ATOM 664 O O . GLY A 1 84 ? -2.227 -1.948 -2.216 1.00 91.31 84 GLY A O 1
ATOM 665 N N . GLY A 1 85 ? -1.664 -1.559 -0.061 1.00 90.81 85 GLY A N 1
ATOM 666 C CA . GLY A 1 85 ? -2.374 -0.292 0.109 1.00 90.81 85 GLY A CA 1
ATOM 667 C C . GLY A 1 85 ? -1.437 0.852 0.491 1.00 90.81 85 GLY A C 1
ATOM 668 O O . GLY A 1 85 ? -0.474 0.661 1.231 1.00 90.81 85 GLY A O 1
ATOM 669 N N . GLY A 1 86 ? -1.725 2.052 -0.003 1.00 91.12 86 GLY A N 1
ATOM 670 C CA . GLY A 1 86 ? -0.957 3.263 0.270 1.00 91.12 86 GLY A CA 1
ATOM 671 C C . GLY A 1 86 ? 0.400 3.266 -0.420 1.00 91.12 86 GLY A C 1
ATOM 672 O O . GLY A 1 86 ? 1.413 3.373 0.265 1.00 91.12 86 GLY A O 1
ATOM 673 N N . ILE A 1 87 ? 0.410 3.144 -1.749 1.00 88.88 87 ILE A N 1
ATOM 674 C CA . ILE A 1 87 ? 1.605 3.199 -2.597 1.00 88.88 87 ILE A CA 1
ATOM 675 C C . ILE A 1 87 ? 2.444 4.435 -2.252 1.00 88.88 87 ILE A C 1
ATOM 677 O O . ILE A 1 87 ? 1.902 5.532 -2.049 1.00 88.88 87 ILE A O 1
ATOM 681 N N . TYR A 1 88 ? 3.760 4.229 -2.166 1.00 81.19 88 TYR A N 1
ATOM 682 C CA . TYR A 1 88 ? 4.731 5.294 -1.919 1.00 81.19 88 TYR A CA 1
ATOM 683 C C . TYR A 1 88 ? 5.358 5.904 -3.177 1.00 81.19 88 TYR A C 1
ATOM 685 O O . TYR A 1 88 ? 5.882 6.996 -3.026 1.00 81.19 88 TYR A O 1
ATOM 693 N N . ASP A 1 89 ? 5.241 5.232 -4.334 1.00 63.34 89 ASP A N 1
ATOM 694 C CA . ASP A 1 89 ? 5.757 5.583 -5.684 1.00 63.34 89 ASP A CA 1
ATOM 695 C C . ASP A 1 89 ? 7.059 6.407 -5.728 1.00 63.34 89 ASP A C 1
ATOM 697 O O . ASP A 1 89 ? 7.024 7.634 -5.486 1.00 63.34 89 ASP A O 1
#

pLDDT: mean 75.3, std 19.13, range [38.5, 95.25]

Sequence (89 aa):
MKCKKLLGAICLFTTCAWAVPAQAYDSNLNDRHGYQSSSGTQYQYDLSRPSDQIRYSTDLNAQRRDQMSTSTKRHLDRGAGQYGGGIYD

Radius of gyration: 23.1 Å; chains: 1; bounding box: 28×39×72 Å